Protein AF-A0A560W5T5-F1 (afdb_monomer_lite)

Secondary structure (DSSP, 8-state):
-HHHHHHHHHHHHT-HHHHHHHHHHHHHHHHHTTSSSS-GGGS-HHHHHHHHHHHHHHHHHHH--

Sequence (65 aa):
MAARRAVRAATAVGDEQGERAARARVNRAKIALGERGTPWWEQSEDERRQRWEEGLDSLDGEERS

Foldseek 3Di:
DVLVVQLVVCVVVVNPVSNVVSVVLVVLQCQLCQVDDDHCVVDDPVRNVVSVVVSVVVSVVVVVD

Radius of gyration: 13.53 Å; chains: 1; bounding box: 29×20×37 Å

Structure (mmCIF, N/CA/C/O backbone):
data_AF-A0A560W5T5-F1
#
_entry.id   AF-A0A560W5T5-F1
#
loop_
_atom_site.group_PDB
_atom_site.id
_atom_site.type_symbol
_atom_site.label_atom_id
_atom_site.label_alt_id
_atom_site.label_comp_id
_atom_site.label_asym_id
_atom_site.label_entity_id
_atom_site.label_seq_id
_atom_site.pdbx_PDB_ins_code
_atom_site.Cartn_x
_atom_site.Cartn_y
_atom_site.Cartn_z
_atom_site.occupancy
_atom_site.B_iso_or_equiv
_atom_site.auth_seq_id
_atom_site.auth_comp_id
_atom_site.auth_asym_id
_atom_site.auth_atom_id
_atom_site.pdbx_PDB_model_num
ATOM 1 N N . MET A 1 1 ? -9.545 5.235 -2.252 1.00 62.81 1 MET A N 1
ATOM 2 C CA . MET A 1 1 ? -9.910 6.085 -1.083 1.00 62.81 1 MET A CA 1
ATOM 3 C C . MET A 1 1 ? -10.579 5.329 0.077 1.00 62.81 1 MET A C 1
ATOM 5 O O . MET A 1 1 ? -10.493 5.819 1.199 1.00 62.81 1 MET A O 1
ATOM 9 N N . ALA A 1 2 ? -11.213 4.163 -0.136 1.00 83.69 2 ALA A N 1
ATOM 10 C CA . ALA A 1 2 ? -11.873 3.392 0.931 1.00 83.69 2 ALA A CA 1
ATOM 11 C C . ALA A 1 2 ? -10.918 2.957 2.063 1.00 83.69 2 ALA A C 1
ATOM 13 O O . ALA A 1 2 ? -11.194 3.243 3.222 1.00 83.69 2 ALA A O 1
ATOM 14 N N . ALA A 1 3 ? -9.743 2.407 1.736 1.00 83.62 3 ALA A N 1
ATOM 15 C CA . ALA A 1 3 ? -8.773 1.949 2.739 1.00 83.62 3 ALA A CA 1
ATOM 16 C C . ALA A 1 3 ? -8.279 3.068 3.682 1.00 83.62 3 ALA A C 1
ATOM 18 O O . ALA A 1 3 ? -8.208 2.884 4.891 1.00 83.62 3 ALA A O 1
ATOM 19 N N . ARG A 1 4 ? -8.010 4.276 3.160 1.00 88.94 4 ARG A N 1
ATOM 20 C CA . ARG A 1 4 ? -7.609 5.430 3.996 1.00 88.94 4 ARG A CA 1
ATOM 21 C C . ARG A 1 4 ? -8.723 5.867 4.952 1.00 88.94 4 ARG A C 1
ATOM 23 O O . ARG A 1 4 ? -8.430 6.294 6.064 1.00 88.94 4 ARG A O 1
ATOM 30 N N . ARG A 1 5 ? -9.988 5.759 4.530 1.00 94.06 5 ARG A N 1
ATOM 31 C CA . ARG A 1 5 ? -11.142 6.011 5.406 1.00 94.06 5 ARG A CA 1
ATOM 32 C C . ARG A 1 5 ? -11.286 4.921 6.466 1.00 94.06 5 ARG A C 1
ATOM 34 O O . ARG A 1 5 ? -11.555 5.263 7.609 1.00 94.06 5 ARG A O 1
ATOM 41 N N . ALA A 1 6 ? -11.039 3.661 6.110 1.00 92.44 6 ALA A N 1
ATOM 42 C CA . ALA A 1 6 ? -11.067 2.539 7.045 1.00 92.44 6 ALA A CA 1
ATOM 43 C C . ALA A 1 6 ? -10.026 2.686 8.166 1.00 92.44 6 ALA A C 1
ATOM 45 O O . ALA A 1 6 ? -10.367 2.455 9.317 1.00 92.44 6 ALA A O 1
ATOM 46 N N . VAL A 1 7 ? -8.813 3.182 7.867 1.00 94.81 7 VAL A N 1
ATOM 47 C CA . VAL A 1 7 ? -7.821 3.516 8.913 1.00 94.81 7 VAL A CA 1
ATOM 48 C C . VAL A 1 7 ? -8.420 4.501 9.915 1.00 94.81 7 VAL A C 1
ATOM 50 O O . VAL A 1 7 ? -8.418 4.244 11.111 1.00 94.81 7 VAL A O 1
ATOM 53 N N . ARG A 1 8 ? -8.985 5.614 9.427 1.00 95.88 8 ARG A N 1
ATOM 54 C CA . ARG A 1 8 ? -9.596 6.627 10.299 1.00 95.88 8 ARG A CA 1
ATOM 55 C C . ARG A 1 8 ? -10.753 6.055 11.121 1.00 95.88 8 ARG A C 1
ATOM 57 O O . ARG A 1 8 ? -10.875 6.405 12.287 1.00 95.88 8 ARG A O 1
ATOM 64 N N . ALA A 1 9 ? -11.601 5.229 10.511 1.00 96.44 9 ALA A N 1
ATOM 65 C CA . ALA A 1 9 ? -12.740 4.618 11.186 1.00 96.44 9 ALA A CA 1
ATOM 66 C C . ALA A 1 9 ? -12.293 3.669 12.309 1.00 96.44 9 ALA A C 1
ATOM 68 O O . ALA A 1 9 ? -12.781 3.803 13.425 1.00 96.44 9 ALA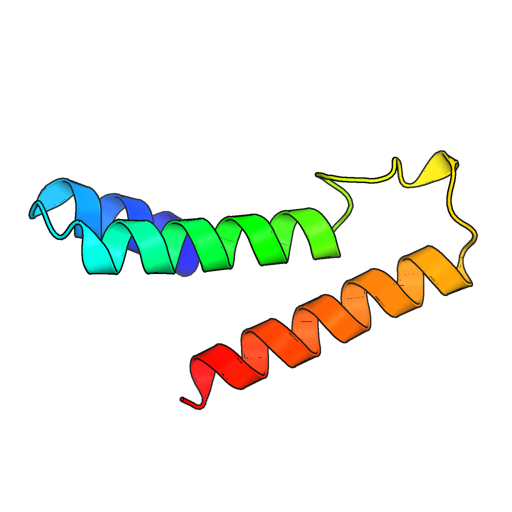 A O 1
ATOM 69 N N . ALA A 1 10 ? -11.328 2.786 12.037 1.00 96.31 10 ALA A N 1
ATOM 70 C CA . ALA A 1 10 ? -10.814 1.832 13.015 1.00 96.31 10 ALA A CA 1
ATOM 71 C C . ALA A 1 10 ? -10.107 2.530 14.189 1.00 96.31 10 ALA A C 1
ATOM 73 O O . ALA A 1 10 ? -10.422 2.262 15.347 1.00 96.31 10 ALA A O 1
ATOM 74 N N . THR A 1 11 ? -9.246 3.517 13.906 1.00 96.31 11 THR A N 1
ATOM 75 C CA . THR A 1 11 ? -8.592 4.318 14.954 1.00 96.31 11 THR A CA 1
ATOM 76 C C . THR A 1 11 ? -9.611 5.072 15.816 1.00 96.31 11 THR A C 1
ATOM 78 O O . THR A 1 11 ? -9.425 5.187 17.023 1.00 96.31 11 THR A O 1
ATOM 81 N N . ALA A 1 12 ? -10.707 5.573 15.230 1.00 97.31 12 ALA A N 1
ATOM 82 C CA . ALA A 1 12 ? -1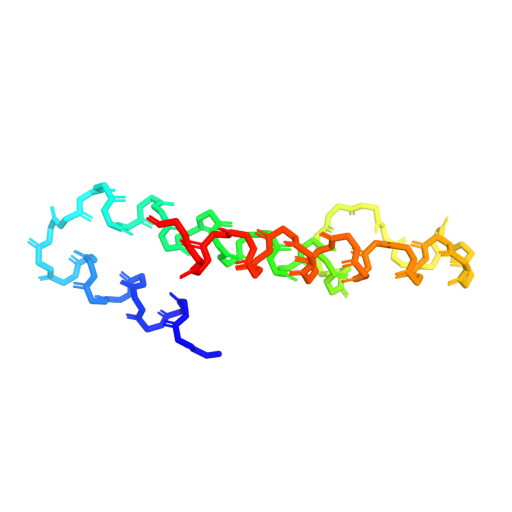1.726 6.324 15.969 1.00 97.31 12 ALA A CA 1
ATOM 83 C C . ALA A 1 12 ? -12.482 5.479 17.009 1.00 97.31 12 ALA A C 1
ATOM 85 O O . ALA A 1 12 ? -12.993 6.041 17.975 1.00 97.31 12 ALA A O 1
ATOM 86 N N . VAL A 1 13 ? -12.554 4.159 16.820 1.00 97.31 13 VAL A N 1
ATOM 87 C CA . VAL A 1 13 ? -13.245 3.232 17.733 1.00 97.31 13 VAL A CA 1
ATOM 88 C C . VAL A 1 13 ? -12.285 2.334 18.521 1.00 97.31 13 VAL A C 1
ATOM 90 O O . VAL A 1 13 ? -12.742 1.489 19.283 1.00 97.31 13 VAL A O 1
ATOM 93 N N . GLY A 1 14 ? -10.969 2.512 18.360 1.00 97.12 14 GLY A N 1
ATOM 94 C CA . GLY A 1 14 ? -9.952 1.692 19.027 1.00 97.12 14 GLY A CA 1
ATOM 95 C C . GLY A 1 14 ? -9.848 0.256 18.499 1.00 97.12 14 GLY A C 1
ATOM 96 O O . GLY A 1 14 ? -9.385 -0.622 19.219 1.00 97.12 14 GLY A O 1
ATOM 97 N N . ASP A 1 15 ? -10.278 0.000 17.261 1.00 97.75 15 ASP A N 1
ATOM 98 C CA . ASP A 1 15 ? -10.159 -1.312 16.617 1.00 97.75 15 ASP A CA 1
ATOM 99 C C . ASP A 1 15 ? -8.741 -1.502 16.053 1.00 97.75 15 ASP A C 1
ATOM 101 O O . ASP A 1 15 ? -8.435 -1.132 14.916 1.00 97.75 15 ASP A O 1
ATOM 105 N N . GLU A 1 16 ? -7.849 -2.063 16.868 1.00 97.38 16 GLU A N 1
ATOM 106 C CA . GLU A 1 16 ? -6.447 -2.278 16.497 1.00 97.38 16 GLU A CA 1
ATOM 107 C C . GLU A 1 16 ? -6.283 -3.246 15.316 1.00 97.38 16 GLU A C 1
ATOM 109 O O . GLU A 1 16 ? -5.391 -3.074 14.475 1.00 97.38 16 GLU A O 1
ATOM 114 N N . GLN A 1 17 ? -7.128 -4.277 15.239 1.00 96.56 17 GLN A N 1
ATOM 115 C CA . GLN A 1 17 ? -7.098 -5.270 14.170 1.00 96.56 17 GLN A CA 1
ATOM 116 C C . GLN A 1 17 ? -7.551 -4.642 12.850 1.00 96.56 17 GLN A C 1
ATOM 118 O O . GLN A 1 17 ? -6.846 -4.768 11.841 1.00 96.56 17 GLN A O 1
ATOM 123 N N . GLY A 1 18 ? -8.671 -3.916 12.860 1.00 95.50 18 GLY A N 1
ATOM 124 C CA . GLY A 1 18 ? -9.169 -3.181 11.700 1.00 95.50 18 GLY A CA 1
ATOM 125 C C . GLY A 1 18 ? -8.203 -2.093 11.242 1.00 95.50 18 GLY A C 1
ATOM 126 O O . GLY A 1 18 ? -7.975 -1.928 10.040 1.00 95.50 18 GLY A O 1
ATOM 127 N N . GLU A 1 19 ? -7.544 -1.401 12.175 1.00 97.31 19 GLU A N 1
ATOM 128 C CA . GLU A 1 19 ? -6.522 -0.413 11.841 1.00 97.31 19 GLU A CA 1
ATOM 129 C C . GLU A 1 19 ? -5.337 -1.075 11.130 1.00 97.31 19 GLU A C 1
ATOM 131 O O . GLU A 1 19 ? -4.890 -0.595 10.081 1.00 97.31 19 GLU A O 1
ATOM 136 N N . ARG A 1 20 ? -4.837 -2.194 11.666 1.00 96.62 20 ARG A N 1
ATOM 137 C CA . ARG A 1 20 ? -3.717 -2.936 11.075 1.00 96.62 20 ARG A CA 1
ATOM 138 C C . ARG A 1 20 ? -4.055 -3.430 9.672 1.00 96.62 20 ARG A C 1
ATOM 140 O O . ARG A 1 20 ? -3.249 -3.232 8.762 1.00 96.62 20 ARG A O 1
ATOM 147 N N . ALA A 1 21 ? -5.243 -4.001 9.482 1.00 94.56 21 ALA A N 1
ATOM 148 C CA . ALA A 1 21 ? -5.716 -4.460 8.179 1.00 94.56 21 ALA A CA 1
ATOM 149 C C . ALA A 1 21 ? -5.816 -3.297 7.176 1.00 94.56 21 ALA A C 1
ATOM 151 O O . ALA A 1 21 ? -5.261 -3.357 6.075 1.00 94.56 21 ALA A O 1
ATOM 152 N N . ALA A 1 22 ? -6.425 -2.178 7.577 1.00 95.56 22 ALA A N 1
ATOM 153 C CA . ALA A 1 22 ? -6.557 -1.006 6.720 1.00 95.56 22 ALA A CA 1
ATOM 154 C C . ALA A 1 22 ? -5.193 -0.389 6.353 1.00 95.56 22 ALA A C 1
ATOM 156 O O . ALA A 1 22 ? -4.973 0.013 5.205 1.00 95.56 22 ALA A O 1
ATOM 157 N N . ARG A 1 23 ? -4.243 -0.344 7.297 1.00 96.62 23 ARG A N 1
ATOM 158 C CA . ARG A 1 23 ? -2.867 0.118 7.046 1.00 96.62 23 ARG A CA 1
ATOM 159 C C . ARG A 1 23 ? -2.105 -0.818 6.114 1.00 96.62 23 ARG A C 1
ATOM 161 O O . ARG A 1 23 ? -1.375 -0.317 5.256 1.00 96.62 23 ARG A O 1
ATOM 168 N N . ALA A 1 24 ? -2.282 -2.132 6.249 1.00 95.62 24 ALA A N 1
ATOM 169 C CA . ALA A 1 24 ? -1.683 -3.117 5.352 1.00 95.62 24 ALA A CA 1
ATOM 170 C C . ALA A 1 24 ? -2.178 -2.916 3.912 1.00 95.62 24 ALA A C 1
ATOM 172 O O . ALA A 1 24 ? -1.357 -2.775 3.002 1.00 95.62 24 ALA A O 1
ATOM 173 N N . ARG A 1 25 ? -3.494 -2.747 3.725 1.00 95.19 25 ARG A N 1
ATOM 174 C CA . ARG A 1 25 ? -4.101 -2.455 2.417 1.00 95.19 25 ARG A CA 1
ATOM 175 C C . ARG A 1 25 ? -3.564 -1.158 1.800 1.00 95.19 25 ARG A C 1
ATOM 177 O O . ARG A 1 25 ? -3.197 -1.123 0.627 1.00 95.19 25 ARG A O 1
ATOM 184 N N . VAL A 1 26 ? -3.445 -0.084 2.593 1.00 96.44 26 VAL A N 1
ATOM 185 C CA . VAL A 1 26 ? -2.826 1.177 2.131 1.00 96.44 26 VAL A CA 1
ATOM 186 C C . VAL A 1 26 ? -1.364 0.967 1.745 1.00 96.44 26 VAL A C 1
ATOM 188 O O . VAL A 1 26 ? -0.926 1.496 0.728 1.00 96.44 26 VAL A O 1
ATOM 191 N N . ASN A 1 27 ? -0.596 0.224 2.542 1.00 96.00 27 ASN A N 1
ATOM 192 C CA . ASN A 1 27 ? 0.810 -0.030 2.251 1.00 96.00 27 ASN A CA 1
ATOM 193 C C . ASN A 1 27 ? 0.990 -0.784 0.930 1.00 96.00 27 ASN A C 1
ATOM 195 O O . ASN A 1 27 ? 1.794 -0.360 0.105 1.00 96.00 27 ASN A O 1
ATOM 199 N N . ARG A 1 28 ? 0.204 -1.842 0.712 1.00 95.19 28 ARG A N 1
ATOM 200 C CA . ARG A 1 28 ? 0.206 -2.620 -0.528 1.00 95.19 28 ARG A CA 1
ATOM 201 C C . ARG A 1 28 ? -0.110 -1.747 -1.742 1.00 95.19 28 ARG A C 1
ATOM 203 O O . ARG A 1 28 ? 0.660 -1.746 -2.696 1.00 95.19 28 ARG A O 1
ATOM 210 N N . ALA A 1 29 ? -1.147 -0.911 -1.660 1.00 94.81 29 ALA A N 1
ATOM 211 C CA . ALA A 1 29 ? -1.473 0.036 -2.728 1.00 94.81 29 ALA A CA 1
ATOM 212 C C . ALA A 1 29 ? -0.323 1.019 -3.024 1.00 94.81 29 ALA A C 1
ATOM 214 O O . ALA A 1 29 ? -0.034 1.311 -4.180 1.00 94.81 29 ALA A O 1
ATOM 215 N N . LYS A 1 30 ? 0.371 1.510 -1.992 1.00 94.62 30 LYS A N 1
ATOM 216 C CA . LYS A 1 30 ? 1.514 2.420 -2.168 1.00 94.62 30 LYS A CA 1
ATOM 217 C C . LYS A 1 30 ? 2.724 1.755 -2.813 1.00 94.62 30 LYS A C 1
ATOM 219 O O . LYS A 1 30 ? 3.421 2.402 -3.586 1.00 94.62 30 LYS A O 1
ATOM 224 N N . ILE A 1 31 ? 2.978 0.490 -2.487 1.00 94.88 31 ILE A N 1
ATOM 225 C CA . ILE A 1 31 ? 4.030 -0.298 -3.136 1.00 94.88 31 ILE A CA 1
ATOM 226 C C . ILE A 1 31 ? 3.671 -0.516 -4.608 1.00 94.88 31 ILE A C 1
ATOM 228 O O . ILE A 1 31 ? 4.499 -0.238 -5.468 1.00 94.88 31 ILE A O 1
ATOM 232 N N . ALA A 1 32 ? 2.428 -0.914 -4.902 1.00 94.06 32 ALA A N 1
ATOM 233 C CA . ALA A 1 32 ? 1.940 -1.120 -6.268 1.00 94.06 32 ALA A CA 1
ATOM 234 C C . ALA A 1 32 ? 2.100 0.135 -7.146 1.00 94.06 32 ALA A C 1
ATOM 236 O O . ALA A 1 32 ? 2.582 0.060 -8.272 1.00 94.06 32 ALA A O 1
ATOM 237 N N . LEU A 1 33 ? 1.768 1.308 -6.594 1.00 92.56 33 LEU A N 1
ATOM 238 C CA . LEU A 1 33 ? 1.927 2.607 -7.260 1.00 92.56 33 LEU A CA 1
ATOM 239 C C . LEU A 1 33 ? 3.385 3.088 -7.355 1.00 92.56 33 LEU A C 1
ATOM 241 O O . LEU A 1 33 ? 3.659 4.084 -8.019 1.00 92.56 33 LEU A O 1
ATOM 245 N N . GLY A 1 34 ? 4.323 2.423 -6.677 1.00 92.8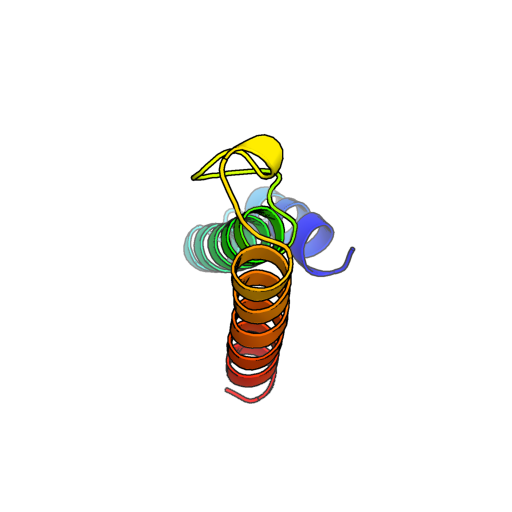1 34 GLY A N 1
ATOM 246 C CA . GLY A 1 34 ? 5.724 2.837 -6.620 1.00 92.81 34 GLY A CA 1
ATOM 247 C C . GLY A 1 34 ? 6.009 4.048 -5.731 1.00 92.81 34 GLY A C 1
ATOM 248 O O . GLY A 1 34 ? 7.080 4.638 -5.830 1.00 92.81 34 GLY A O 1
ATOM 249 N N . GLU A 1 35 ? 5.089 4.407 -4.831 1.00 94.44 35 GLU A N 1
ATOM 250 C CA . GLU A 1 35 ? 5.318 5.424 -3.792 1.00 94.44 35 GLU A CA 1
ATOM 251 C C . GLU A 1 35 ? 6.238 4.911 -2.666 1.00 94.44 35 GLU A C 1
ATOM 253 O O . GLU A 1 35 ? 6.720 5.692 -1.843 1.00 94.44 35 GLU A O 1
ATOM 258 N N . ARG A 1 36 ? 6.421 3.588 -2.567 1.00 95.38 36 ARG A N 1
ATOM 259 C CA . ARG A 1 36 ? 7.241 2.897 -1.561 1.00 95.38 36 ARG A CA 1
ATOM 260 C C . ARG A 1 36 ? 8.000 1.732 -2.191 1.00 95.38 36 ARG A C 1
ATOM 262 O O . ARG A 1 36 ? 7.517 1.124 -3.140 1.00 95.38 36 ARG A O 1
ATOM 269 N N . GLY A 1 37 ? 9.127 1.367 -1.581 1.00 91.12 37 GLY A N 1
ATOM 270 C CA . GLY A 1 37 ? 10.008 0.306 -2.073 1.00 91.12 37 GLY A CA 1
ATOM 271 C C . GLY A 1 37 ? 11.014 0.842 -3.089 1.00 91.12 37 GLY A C 1
ATOM 272 O O . GLY A 1 37 ? 11.428 1.996 -2.981 1.00 91.12 37 GLY A O 1
ATOM 273 N N . THR A 1 38 ? 11.404 0.001 -4.049 1.00 91.38 38 THR A N 1
ATOM 274 C CA . THR A 1 38 ? 12.349 0.369 -5.111 1.00 91.38 38 THR A CA 1
ATOM 275 C C . THR A 1 38 ? 11.841 1.589 -5.889 1.00 91.38 38 THR A C 1
ATOM 277 O O . THR A 1 38 ? 10.695 1.570 -6.366 1.00 91.38 38 THR A O 1
ATOM 280 N N . PRO A 1 39 ? 12.659 2.647 -6.030 1.00 89.50 39 PRO A N 1
ATOM 281 C CA . PRO A 1 39 ? 12.293 3.817 -6.811 1.00 89.50 39 PRO A CA 1
ATOM 282 C C . PRO A 1 39 ? 11.914 3.455 -8.248 1.00 89.50 39 PRO A C 1
ATOM 284 O O . PRO A 1 39 ? 12.550 2.622 -8.886 1.00 89.50 39 PRO A O 1
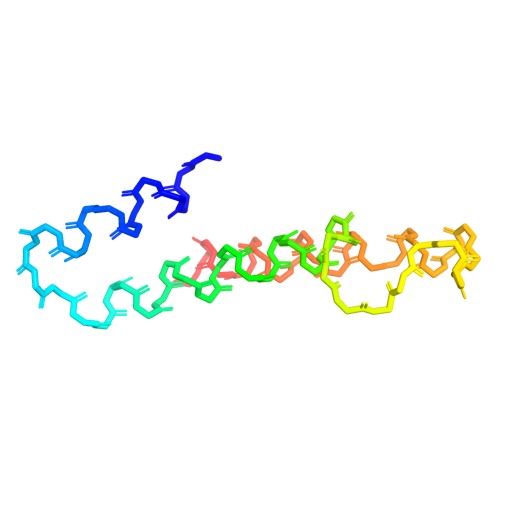ATOM 287 N N . TRP A 1 40 ? 10.879 4.093 -8.794 1.00 86.62 40 TRP A N 1
ATOM 288 C CA . TRP A 1 40 ? 10.377 3.739 -10.126 1.00 86.62 40 TRP A CA 1
ATOM 289 C C . TRP A 1 40 ? 11.369 4.043 -11.259 1.00 86.62 40 TRP A C 1
ATOM 291 O O . TRP A 1 40 ? 11.265 3.424 -12.309 1.00 86.62 40 TRP A O 1
ATOM 301 N N . TRP A 1 41 ? 12.306 4.979 -11.072 1.00 89.88 41 TRP A N 1
ATOM 302 C CA . TRP A 1 41 ? 13.356 5.282 -12.056 1.00 89.88 41 TRP A CA 1
ATOM 303 C C . TRP A 1 41 ? 14.493 4.250 -12.066 1.00 89.88 41 TRP A C 1
ATOM 305 O O . TRP A 1 41 ? 15.327 4.281 -12.963 1.00 89.88 41 TRP A O 1
ATOM 315 N N . GLU A 1 42 ? 14.528 3.339 -11.090 1.00 94.06 42 GLU A N 1
ATOM 316 C CA . GLU A 1 42 ? 15.432 2.180 -11.064 1.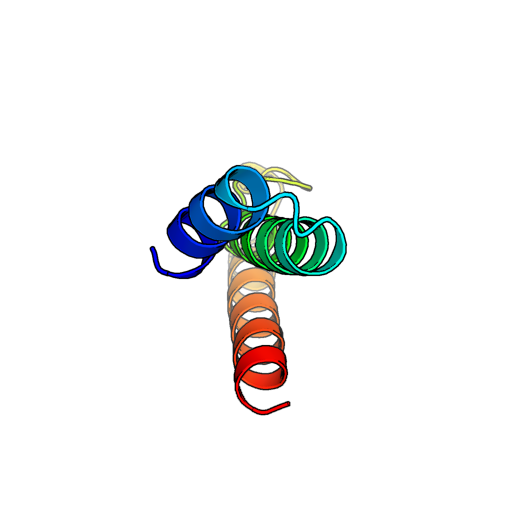00 94.06 42 GLU A CA 1
ATOM 317 C C . GLU A 1 42 ? 14.777 0.930 -11.674 1.00 94.06 42 GLU A C 1
ATOM 319 O O . GLU A 1 42 ? 15.383 -0.134 -11.689 1.00 94.06 42 GLU A O 1
ATOM 324 N N . GLN A 1 43 ? 13.542 1.056 -12.170 1.00 94.44 43 GLN A N 1
ATOM 325 C CA . GLN A 1 43 ? 12.769 -0.026 -12.770 1.00 94.44 43 GLN A CA 1
ATOM 326 C C . GLN A 1 43 ? 12.549 0.217 -14.260 1.00 94.44 43 GLN A C 1
ATOM 328 O O . GLN A 1 43 ? 12.224 1.325 -14.698 1.00 94.44 43 GLN A O 1
ATOM 333 N N . SER A 1 44 ? 12.645 -0.857 -15.031 1.00 96.69 44 SER A N 1
ATOM 334 C CA . SER A 1 44 ? 12.173 -0.924 -16.408 1.00 96.69 44 SER A CA 1
ATOM 335 C C . SER A 1 44 ? 10.657 -0.707 -16.499 1.00 96.69 44 SER A C 1
ATOM 337 O O . SER A 1 44 ? 9.914 -0.771 -15.517 1.00 96.69 44 SER A O 1
ATOM 339 N N . GLU A 1 45 ? 10.162 -0.431 -17.704 1.00 95.88 45 GLU A N 1
ATOM 340 C CA . GLU A 1 45 ? 8.720 -0.348 -17.959 1.00 95.88 45 GLU A CA 1
ATOM 341 C C . GLU A 1 45 ? 7.977 -1.637 -17.597 1.00 95.88 45 GLU A C 1
ATOM 343 O O . GLU A 1 45 ? 6.891 -1.557 -17.020 1.00 95.88 45 GLU A O 1
ATOM 348 N N . ASP A 1 46 ? 8.586 -2.793 -17.859 1.00 97.81 46 ASP A N 1
ATOM 349 C CA . ASP A 1 46 ? 7.996 -4.099 -17.565 1.00 97.81 46 ASP A CA 1
ATOM 350 C C . ASP A 1 46 ? 7.939 -4.370 -16.060 1.00 97.81 46 ASP A C 1
ATOM 352 O O . ASP A 1 46 ? 6.892 -4.762 -15.551 1.00 97.81 46 ASP A O 1
ATOM 356 N N . GLU A 1 47 ? 9.000 -4.056 -15.311 1.00 96.31 47 GLU A N 1
ATOM 357 C CA . GLU A 1 47 ? 8.996 -4.167 -13.844 1.00 96.31 47 GLU A CA 1
ATOM 358 C C . GLU A 1 47 ? 7.969 -3.226 -13.208 1.00 96.31 47 GLU A C 1
ATOM 360 O O . GLU A 1 47 ? 7.248 -3.604 -12.280 1.00 96.31 47 GLU A O 1
ATOM 365 N N . ARG A 1 48 ? 7.854 -1.993 -13.727 1.00 96.06 48 ARG A N 1
ATOM 366 C CA . ARG A 1 48 ? 6.821 -1.058 -13.269 1.00 96.06 48 ARG A CA 1
ATOM 367 C C . ARG A 1 48 ? 5.429 -1.614 -13.536 1.00 96.06 48 ARG A C 1
ATOM 369 O O . ARG A 1 48 ? 4.569 -1.448 -12.671 1.00 96.06 48 ARG A O 1
ATOM 376 N N . ARG A 1 49 ? 5.219 -2.237 -14.704 1.00 96.38 49 ARG A N 1
ATOM 377 C CA . ARG A 1 49 ? 3.947 -2.846 -15.099 1.00 96.38 49 ARG A CA 1
ATOM 378 C C . ARG A 1 49 ? 3.562 -3.991 -14.179 1.00 96.38 49 ARG A C 1
ATOM 380 O O . ARG A 1 49 ? 2.527 -3.925 -13.522 1.00 96.38 49 ARG A O 1
ATOM 387 N N . GLN A 1 50 ? 4.449 -4.970 -14.083 1.00 96.88 50 GLN A N 1
ATOM 388 C CA . GLN A 1 50 ? 4.269 -6.152 -13.259 1.00 96.88 50 GLN A CA 1
ATOM 389 C C . GLN A 1 50 ? 3.921 -5.778 -11.814 1.00 96.88 50 GLN A C 1
ATOM 391 O O . GLN A 1 50 ? 2.976 -6.306 -11.238 1.00 96.88 50 GLN A O 1
ATOM 396 N N . ARG A 1 51 ? 4.620 -4.792 -11.243 1.00 96.12 51 ARG A N 1
ATOM 397 C CA . ARG A 1 51 ? 4.372 -4.339 -9.872 1.00 96.12 51 ARG A CA 1
ATOM 398 C C . ARG A 1 51 ? 2.953 -3.812 -9.643 1.00 96.12 51 ARG A C 1
ATOM 400 O O . ARG A 1 51 ? 2.382 -4.081 -8.584 1.00 96.12 51 ARG A O 1
ATOM 407 N N . TRP A 1 52 ? 2.393 -3.014 -10.559 1.00 94.81 52 TRP A N 1
ATOM 408 C CA . TRP A 1 52 ? 1.032 -2.506 -10.355 1.00 94.81 52 TRP A CA 1
ATOM 409 C C . TRP A 1 52 ? -0.022 -3.581 -10.636 1.00 94.81 52 TRP A C 1
ATOM 411 O O . TRP A 1 52 ? -1.028 -3.601 -9.932 1.00 94.81 52 TRP A O 1
ATOM 421 N N . GLU A 1 53 ? 0.228 -4.497 -11.578 1.00 97.50 53 GLU A N 1
ATOM 422 C CA . GLU A 1 53 ? -0.642 -5.648 -11.869 1.00 97.50 53 GLU A CA 1
ATOM 423 C C . GLU A 1 53 ? -0.725 -6.602 -10.666 1.00 97.50 53 GLU A C 1
ATOM 425 O O . GLU A 1 53 ? -1.810 -6.822 -10.129 1.00 97.50 53 GLU A O 1
ATOM 430 N N . GLU A 1 54 ? 0.417 -7.052 -10.137 1.00 96.31 54 GLU A N 1
ATOM 431 C CA . GLU A 1 54 ? 0.484 -7.890 -8.928 1.00 96.31 54 GLU A CA 1
ATOM 432 C C . GLU A 1 54 ? -0.151 -7.197 -7.710 1.00 96.31 54 GLU A C 1
ATOM 434 O O . GLU A 1 54 ? -0.794 -7.818 -6.855 1.00 96.31 54 GLU A O 1
ATOM 439 N N . GLY A 1 55 ? 0.019 -5.876 -7.626 1.00 95.25 55 GLY A N 1
ATOM 440 C CA . GLY A 1 55 ? -0.607 -5.050 -6.607 1.00 95.25 55 GLY A CA 1
ATOM 441 C C . GLY A 1 55 ? -2.134 -5.065 -6.670 1.00 95.25 55 GLY A C 1
ATOM 442 O O . GLY A 1 55 ? -2.772 -5.177 -5.620 1.00 95.25 55 GLY A O 1
ATOM 443 N N . LEU A 1 56 ? -2.712 -4.957 -7.869 1.00 94.38 56 LEU A N 1
ATOM 444 C CA . LEU A 1 56 ? -4.160 -5.039 -8.081 1.00 94.38 56 LEU A CA 1
ATOM 445 C C . LEU A 1 56 ? -4.685 -6.440 -7.764 1.00 94.38 56 LEU A C 1
ATOM 447 O O . LEU A 1 56 ? -5.604 -6.558 -6.955 1.00 94.38 56 LEU A O 1
ATOM 451 N N . ASP A 1 57 ? -4.043 -7.487 -8.285 1.00 96.00 57 ASP A N 1
ATOM 452 C CA . ASP A 1 57 ? -4.443 -8.878 -8.042 1.00 96.00 57 ASP A CA 1
ATOM 453 C C . ASP A 1 57 ? -4.509 -9.198 -6.547 1.00 96.00 57 ASP A C 1
ATOM 455 O O . ASP A 1 57 ? -5.456 -9.821 -6.050 1.00 96.00 57 ASP A O 1
ATOM 459 N N . SER A 1 58 ? -3.518 -8.720 -5.794 1.00 93.12 58 SER A N 1
ATOM 460 C CA . SER A 1 58 ? -3.489 -8.929 -4.356 1.00 93.12 58 SER A CA 1
ATOM 461 C C . SER A 1 58 ? -4.549 -8.118 -3.603 1.00 93.12 58 SER A C 1
ATOM 463 O O . SER A 1 58 ? -5.046 -8.601 -2.585 1.00 93.12 58 SER A O 1
ATOM 465 N N . LEU A 1 59 ? -4.883 -6.903 -4.048 1.00 91.50 59 LEU A N 1
ATOM 466 C CA . LEU A 1 59 ? -5.918 -6.068 -3.422 1.00 91.50 59 LEU A CA 1
ATOM 467 C C . LEU A 1 59 ? -7.334 -6.586 -3.706 1.00 91.50 59 LEU A C 1
ATOM 469 O O . LEU A 1 59 ? -8.202 -6.462 -2.834 1.00 91.50 59 LEU A O 1
ATOM 473 N N . ASP A 1 60 ? -7.544 -7.179 -4.879 1.00 91.75 60 ASP A N 1
ATOM 474 C CA . ASP A 1 60 ? -8.791 -7.835 -5.269 1.00 91.75 60 ASP A CA 1
ATOM 475 C C . ASP A 1 60 ? -8.981 -9.157 -4.515 1.00 91.75 60 ASP 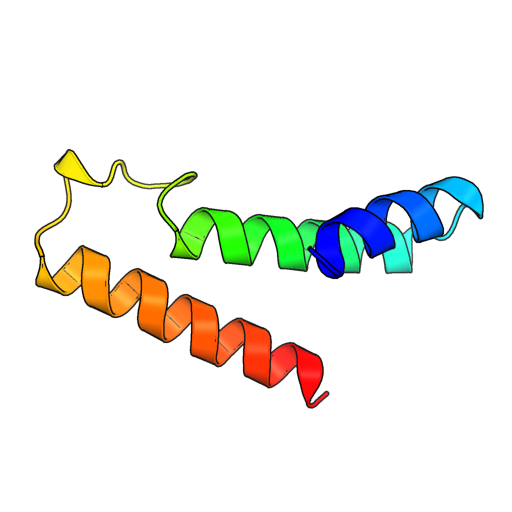A C 1
ATOM 477 O O . ASP A 1 60 ? -10.085 -9.477 -4.077 1.00 91.75 60 ASP A O 1
ATOM 481 N N . GLY A 1 61 ? -7.904 -9.925 -4.310 1.00 87.75 61 GLY A N 1
ATOM 482 C CA . GLY A 1 61 ? -7.929 -11.129 -3.474 1.00 87.75 61 GLY A CA 1
ATOM 483 C C . GLY A 1 61 ? -8.372 -10.848 -2.034 1.00 87.75 61 GLY A C 1
ATOM 484 O O . GLY A 1 61 ? -9.172 -11.597 -1.476 1.00 87.75 61 GLY A O 1
ATOM 485 N N . GLU A 1 62 ? -7.903 -9.737 -1.462 1.00 83.44 62 GLU A N 1
ATOM 486 C CA . GLU A 1 62 ? -8.316 -9.270 -0.133 1.00 83.44 62 GLU A CA 1
ATOM 487 C C . GLU A 1 62 ? -9.781 -8.817 -0.064 1.00 83.44 62 GLU A C 1
ATOM 489 O O . GLU A 1 62 ? -10.398 -8.985 0.977 1.00 83.44 62 GLU A O 1
ATOM 494 N N . GLU A 1 63 ? -10.339 -8.213 -1.120 1.00 79.62 63 GLU A N 1
ATOM 495 C CA . GLU A 1 63 ? -11.754 -7.790 -1.129 1.00 79.62 63 GLU A CA 1
ATOM 496 C C . GLU A 1 63 ? -12.723 -8.967 -1.274 1.00 79.62 63 GLU A C 1
ATOM 498 O O . GLU A 1 63 ? -13.886 -8.858 -0.889 1.00 79.62 63 GLU A O 1
ATOM 503 N N . ARG A 1 64 ? -12.252 -10.083 -1.839 1.00 77.31 64 ARG A N 1
ATOM 504 C CA . ARG A 1 64 ? -13.040 -11.308 -2.021 1.00 77.31 64 ARG A CA 1
ATOM 505 C C . ARG A 1 64 ? -13.002 -12.260 -0.820 1.00 77.31 64 ARG A C 1
ATOM 507 O O . ARG A 1 64 ? -13.769 -13.221 -0.831 1.00 77.31 64 ARG A O 1
ATOM 514 N N . SER A 1 65 ? -12.108 -12.038 0.147 1.00 63.41 65 SER A N 1
ATOM 515 C CA . SER A 1 65 ? -11.948 -12.869 1.356 1.00 63.41 65 SER A CA 1
ATOM 516 C C . SER A 1 65 ? -12.734 -12.303 2.533 1.00 63.41 65 SER A C 1
ATOM 518 O O . SER A 1 65 ? -13.292 -13.120 3.295 1.00 63.41 65 SER A O 1
#

pLDDT: mean 92.74, std 6.81, range [62.81, 97.81]